Protein AF-A0AAV8WNP0-F1 (afdb_monomer)

Sequence (125 aa):
MLDDSVKQSIRDHINSFETIDSHYCRQKTTRLFLPPTLNISKMYCLYEEYCELNNITRKATESMYRTIFKDEFNMSFFQPKKDLCDVCHKYENCSTEDKLEMEKEYQLHVQNKNLARQLKNADKD

Organism: NCBI:txid1586634

Secondary structure (DSSP, 8-state):
---HHHHHHHHHHHHTSPPBPGGGS-TT---EEE-TT--HHHHHHHHHHHHHHTT-SSPPPHHHHHHHHHHH--EEE----SS--HHHHHHHHS-HHHHHHHHHHHHHHHHHHHHHHHHHHHTT-

Structure (mmCIF, N/CA/C/O backbone):
data_AF-A0AAV8WNP0-F1
#
_entry.id   AF-A0AAV8WNP0-F1
#
loop_
_atom_site.group_PDB
_atom_site.id
_atom_site.type_symbol
_atom_site.label_atom_id
_atom_site.label_alt_id
_atom_site.label_comp_id
_atom_site.label_asym_id
_atom_site.label_entity_id
_atom_site.label_seq_id
_atom_site.pdbx_PDB_ins_code
_atom_site.Cartn_x
_atom_site.Cartn_y
_atom_site.Cartn_z
_atom_site.occupancy
_atom_site.B_iso_or_equiv
_atom_site.auth_seq_id
_atom_site.auth_comp_id
_atom_site.auth_asym_id
_atom_site.auth_atom_id
_atom_site.pdbx_PDB_model_num
ATOM 1 N N . MET A 1 1 ? 5.354 0.999 -29.385 1.00 53.78 1 MET A N 1
ATOM 2 C CA . MET A 1 1 ? 4.512 0.165 -28.505 1.00 53.78 1 MET A CA 1
ATOM 3 C C . MET A 1 1 ? 5.294 -0.126 -27.241 1.00 53.78 1 MET A C 1
ATOM 5 O O . MET A 1 1 ? 6.479 -0.423 -27.337 1.00 53.78 1 MET A O 1
ATOM 9 N N . LEU A 1 2 ? 4.667 0.044 -26.078 1.00 60.59 2 LEU A N 1
ATOM 10 C CA . LEU A 1 2 ? 5.233 -0.412 -24.810 1.00 60.59 2 LEU A CA 1
ATOM 11 C C . LEU A 1 2 ? 5.271 -1.941 -24.832 1.00 60.59 2 LEU A C 1
ATOM 13 O O . LEU A 1 2 ? 4.276 -2.550 -25.213 1.00 60.59 2 LEU A O 1
ATOM 17 N N . ASP A 1 3 ? 6.404 -2.524 -24.462 1.00 81.00 3 ASP A N 1
ATOM 18 C CA . ASP A 1 3 ? 6.597 -3.973 -24.465 1.00 81.00 3 ASP A CA 1
ATOM 19 C C . ASP A 1 3 ? 5.694 -4.606 -23.397 1.00 81.00 3 ASP A C 1
ATOM 21 O O . ASP A 1 3 ? 5.771 -4.234 -22.222 1.00 81.00 3 ASP A O 1
ATOM 25 N N . ASP A 1 4 ? 4.793 -5.507 -23.789 1.00 86.62 4 ASP A N 1
ATOM 26 C CA . ASP A 1 4 ? 3.819 -6.080 -22.853 1.00 86.62 4 ASP A CA 1
ATOM 27 C C . ASP A 1 4 ? 4.496 -6.904 -21.749 1.00 86.62 4 ASP A C 1
ATOM 29 O O . ASP A 1 4 ? 3.988 -6.948 -20.629 1.00 86.62 4 ASP A O 1
ATOM 33 N N . SER A 1 5 ? 5.698 -7.434 -22.008 1.00 88.81 5 SER A N 1
ATOM 34 C CA . SER A 1 5 ? 6.531 -8.076 -20.986 1.00 88.81 5 SER A CA 1
ATOM 35 C C . SER A 1 5 ? 6.939 -7.103 -19.873 1.00 88.81 5 SER A C 1
ATOM 37 O O . SER A 1 5 ? 6.871 -7.444 -18.692 1.00 88.81 5 SER A O 1
ATOM 39 N N . VAL A 1 6 ? 7.281 -5.858 -20.224 1.00 91.38 6 VAL A N 1
ATOM 40 C CA . VAL A 1 6 ? 7.669 -4.833 -19.242 1.00 91.38 6 VAL A CA 1
ATOM 41 C C . VAL A 1 6 ? 6.475 -4.462 -18.370 1.00 91.38 6 VAL A C 1
ATOM 43 O O . VAL A 1 6 ? 6.602 -4.396 -17.149 1.00 91.38 6 VAL A O 1
ATOM 46 N N . LYS A 1 7 ? 5.292 -4.277 -18.969 1.00 92.88 7 LYS A N 1
ATOM 47 C CA . LYS A 1 7 ? 4.070 -4.001 -18.199 1.00 92.88 7 LYS A CA 1
ATOM 48 C C . LYS A 1 7 ? 3.735 -5.143 -17.247 1.00 92.88 7 LYS A C 1
ATOM 50 O O . LYS A 1 7 ? 3.376 -4.883 -16.103 1.00 92.88 7 LYS A O 1
ATOM 55 N N . GLN A 1 8 ? 3.873 -6.387 -17.703 1.00 94.69 8 GLN A N 1
ATOM 56 C CA . GLN A 1 8 ? 3.581 -7.545 -16.869 1.00 94.69 8 GLN A CA 1
ATOM 57 C C . GLN A 1 8 ? 4.522 -7.624 -15.665 1.00 94.69 8 GLN A C 1
ATOM 59 O O . GLN A 1 8 ? 4.040 -7.771 -14.549 1.00 94.69 8 GLN A O 1
ATOM 64 N N . SER A 1 9 ? 5.823 -7.374 -15.855 1.00 95.38 9 SER A N 1
ATOM 65 C CA . SER A 1 9 ? 6.774 -7.337 -14.733 1.00 95.38 9 SER A CA 1
ATOM 66 C C . SER A 1 9 ? 6.407 -6.302 -13.662 1.00 95.38 9 SER A C 1
ATOM 68 O O . SER A 1 9 ? 6.580 -6.555 -12.472 1.00 95.38 9 SER A O 1
ATOM 70 N N . ILE A 1 10 ? 5.860 -5.146 -14.064 1.00 96.31 10 ILE A N 1
ATOM 71 C CA . ILE A 1 10 ? 5.373 -4.133 -13.121 1.00 96.31 10 ILE A CA 1
ATOM 72 C C . ILE A 1 10 ? 4.174 -4.674 -12.341 1.00 96.31 10 ILE A C 1
ATOM 74 O O . ILE A 1 10 ? 4.127 -4.528 -11.122 1.00 96.31 10 ILE A O 1
ATOM 78 N N . ARG A 1 11 ? 3.203 -5.290 -13.027 1.00 96.44 11 ARG A N 1
ATOM 79 C CA . ARG A 1 11 ? 2.005 -5.841 -12.379 1.00 96.44 11 ARG A CA 1
ATOM 80 C C . ARG A 1 11 ? 2.359 -6.924 -11.376 1.00 96.44 11 ARG A C 1
ATOM 82 O O . ARG A 1 11 ? 1.838 -6.908 -10.266 1.00 96.44 11 ARG A O 1
ATOM 89 N N . ASP A 1 12 ? 3.240 -7.837 -11.765 1.00 96.31 12 ASP A N 1
ATOM 90 C CA . ASP A 1 12 ? 3.679 -8.942 -10.918 1.00 96.31 12 ASP A CA 1
ATOM 91 C C . ASP A 1 12 ? 4.383 -8.400 -9.670 1.00 96.31 12 ASP A C 1
ATOM 93 O O . ASP A 1 12 ? 4.074 -8.810 -8.552 1.00 96.31 12 ASP A O 1
ATOM 97 N N . HIS A 1 13 ? 5.242 -7.391 -9.842 1.00 97.44 13 HIS A N 1
ATOM 98 C CA . HIS A 1 13 ? 5.887 -6.719 -8.723 1.00 97.44 13 HIS A CA 1
ATOM 99 C C . HIS A 1 13 ? 4.883 -6.000 -7.804 1.0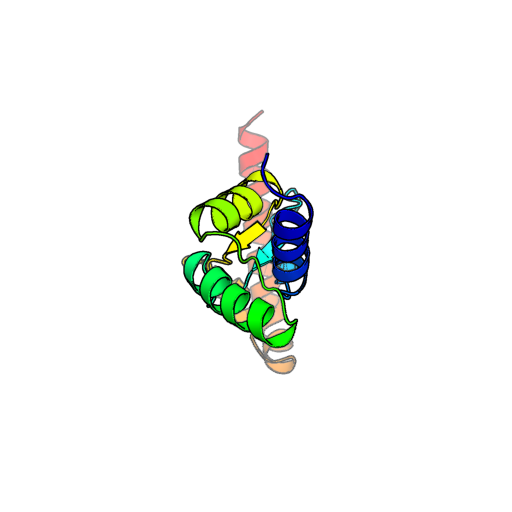0 97.44 13 HIS A C 1
ATOM 101 O O . HIS A 1 13 ? 4.935 -6.181 -6.590 1.00 97.44 13 HIS A O 1
ATOM 107 N N . ILE A 1 14 ? 3.927 -5.230 -8.339 1.00 96.75 14 ILE A N 1
ATOM 108 C CA . ILE A 1 14 ? 2.903 -4.547 -7.523 1.00 96.75 14 ILE A CA 1
ATOM 109 C C . ILE A 1 14 ? 2.036 -5.555 -6.748 1.00 96.75 14 ILE A C 1
ATOM 111 O O . ILE A 1 14 ? 1.733 -5.321 -5.580 1.00 96.75 14 ILE A O 1
ATOM 115 N N . ASN A 1 15 ? 1.671 -6.685 -7.358 1.00 95.38 15 ASN A N 1
ATOM 116 C CA . ASN A 1 15 ? 0.879 -7.730 -6.703 1.00 95.38 15 ASN A CA 1
ATOM 117 C C . ASN A 1 15 ? 1.659 -8.514 -5.637 1.00 95.38 15 ASN A C 1
ATOM 119 O O . ASN A 1 15 ? 1.041 -9.213 -4.839 1.00 95.38 15 ASN A O 1
ATOM 123 N N . SER A 1 16 ? 2.990 -8.408 -5.604 1.00 95.38 16 SER A N 1
ATOM 124 C CA . SER A 1 16 ? 3.807 -9.065 -4.578 1.00 95.38 16 SER A CA 1
ATOM 125 C C . SER A 1 16 ? 3.752 -8.371 -3.211 1.00 95.38 16 SER A C 1
ATOM 127 O O . SER A 1 16 ? 4.136 -8.968 -2.207 1.00 95.38 16 SER A O 1
ATOM 129 N N . PHE A 1 17 ? 3.269 -7.124 -3.148 1.00 94.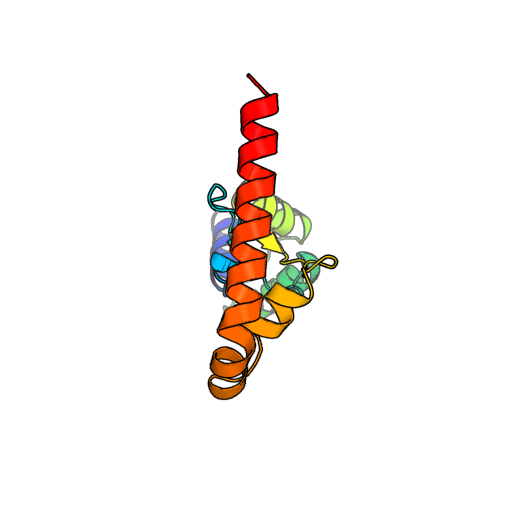19 17 PHE A N 1
ATOM 130 C CA . PHE A 1 17 ? 3.146 -6.393 -1.891 1.00 94.19 17 PHE A CA 1
ATOM 131 C C . PHE A 1 17 ? 1.927 -6.845 -1.087 1.00 94.19 17 PHE A C 1
ATOM 133 O O . PHE A 1 17 ? 0.801 -6.857 -1.585 1.00 94.19 17 PHE A O 1
ATOM 140 N N . GLU A 1 18 ? 2.140 -7.115 0.200 1.00 90.25 18 GLU A N 1
ATOM 141 C CA . GLU A 1 18 ? 1.049 -7.343 1.144 1.00 90.25 18 GLU A CA 1
ATOM 142 C C . GLU A 1 18 ? 0.198 -6.078 1.317 1.00 90.25 18 GLU A C 1
ATOM 144 O O . GLU A 1 18 ? 0.703 -4.959 1.476 1.00 90.25 18 GLU A O 1
ATOM 149 N N . THR A 1 19 ? -1.121 -6.262 1.311 1.00 88.62 19 THR A N 1
ATOM 150 C CA . THR A 1 19 ? -2.085 -5.193 1.571 1.00 88.62 19 THR A CA 1
ATOM 151 C C . THR A 1 19 ? -2.578 -5.256 3.007 1.00 88.62 19 THR A C 1
ATOM 153 O O . THR A 1 19 ? -2.829 -6.331 3.540 1.00 88.62 19 THR A O 1
ATOM 156 N N . ILE A 1 20 ? -2.786 -4.093 3.613 1.00 81.62 20 ILE A N 1
ATOM 157 C CA . ILE A 1 20 ? -3.431 -3.954 4.913 1.00 81.62 20 ILE A CA 1
ATOM 158 C C . ILE A 1 20 ? -4.910 -4.335 4.787 1.00 81.62 20 ILE A C 1
ATOM 160 O O . ILE A 1 20 ? -5.594 -3.907 3.851 1.00 81.62 20 ILE A O 1
ATOM 164 N N . ASP A 1 21 ? -5.389 -5.101 5.768 1.00 63.75 21 ASP A N 1
ATOM 165 C CA . ASP A 1 21 ? -6.762 -5.590 5.851 1.00 63.75 21 ASP A CA 1
ATOM 166 C C . ASP A 1 21 ? -7.817 -4.497 5.659 1.00 63.75 21 ASP A C 1
ATOM 168 O O . ASP A 1 21 ? -7.731 -3.373 6.174 1.00 63.75 21 ASP A O 1
ATOM 172 N N . SER A 1 22 ? -8.906 -4.885 4.993 1.00 59.25 22 SER A N 1
ATOM 173 C CA . SER A 1 22 ? -10.048 -4.018 4.710 1.00 59.25 22 SER A CA 1
ATOM 174 C C . SER A 1 22 ? -10.793 -3.535 5.956 1.00 59.25 22 SER A C 1
ATOM 176 O O . SER A 1 22 ? -11.715 -2.735 5.827 1.00 59.25 22 SER A O 1
ATOM 178 N N . HIS A 1 23 ? -10.431 -3.989 7.160 1.00 59.34 23 HIS A N 1
ATOM 179 C CA . HIS A 1 23 ? -11.025 -3.522 8.415 1.00 59.34 23 HIS A CA 1
ATOM 180 C C . HIS A 1 23 ? -10.927 -1.993 8.569 1.00 59.34 23 HIS A C 1
ATOM 182 O O . HIS A 1 23 ? -11.835 -1.348 9.095 1.00 59.34 23 HIS A O 1
ATOM 188 N N . TYR A 1 24 ? -9.863 -1.381 8.039 1.00 56.38 24 TYR A N 1
ATOM 189 C CA . TYR A 1 24 ? -9.726 0.076 8.027 1.00 56.38 24 TYR A CA 1
ATOM 190 C C . TYR A 1 24 ? -10.486 0.763 6.882 1.00 56.38 24 TYR A C 1
ATOM 192 O O . TYR A 1 24 ? -10.679 1.988 6.911 1.00 56.38 24 TYR A O 1
ATOM 200 N N . CYS A 1 25 ? -10.929 -0.003 5.885 1.00 55.59 25 CYS A N 1
ATOM 201 C CA . CYS A 1 25 ? -11.718 0.489 4.769 1.00 55.59 25 CYS A CA 1
ATOM 202 C C . CYS A 1 25 ? -13.145 0.786 5.227 1.00 55.59 25 CYS A C 1
ATOM 204 O O . CYS A 1 25 ? -13.756 0.074 6.022 1.00 55.59 25 CYS A O 1
ATOM 206 N N . ARG A 1 26 ? -13.732 1.858 4.693 1.00 61.03 26 ARG A N 1
ATOM 207 C CA . ARG A 1 26 ? -15.171 2.086 4.867 1.00 61.03 26 ARG A CA 1
ATOM 208 C C . ARG A 1 26 ? -15.914 0.939 4.173 1.00 61.03 26 ARG A C 1
ATOM 210 O O . ARG A 1 26 ? -15.538 0.580 3.064 1.00 61.03 26 ARG A O 1
ATOM 217 N N . GLN A 1 27 ? -17.018 0.464 4.759 1.00 60.50 27 GLN A N 1
ATOM 218 C CA . GLN A 1 27 ? -17.852 -0.656 4.266 1.00 60.50 27 GLN A CA 1
ATOM 219 C C . GLN A 1 27 ? -18.231 -0.627 2.768 1.00 60.50 27 GLN A C 1
ATOM 221 O O . GLN A 1 27 ? -18.701 -1.627 2.246 1.00 60.50 27 GLN A O 1
ATOM 226 N N . LYS A 1 28 ? -18.072 0.505 2.070 1.00 65.81 28 LYS A N 1
ATOM 227 C CA . LYS A 1 28 ? -18.445 0.679 0.659 1.00 65.81 28 LYS A CA 1
ATOM 228 C C . LYS A 1 28 ? -17.266 0.740 -0.319 1.00 65.81 28 LYS A C 1
ATOM 230 O O . LYS A 1 28 ? -17.502 0.966 -1.499 1.00 65.81 28 LYS A O 1
ATOM 235 N N . THR A 1 29 ? -16.014 0.609 0.125 1.00 73.56 29 THR A N 1
ATOM 236 C CA . THR A 1 29 ? -14.856 0.737 -0.779 1.00 73.56 29 THR A CA 1
ATOM 237 C C . THR A 1 29 ? -14.194 -0.609 -1.034 1.00 73.56 29 THR A C 1
ATOM 239 O O . THR A 1 29 ? -13.761 -1.256 -0.089 1.00 73.56 29 THR A O 1
ATOM 242 N N . THR A 1 30 ? -14.002 -0.964 -2.303 1.00 80.94 30 THR A N 1
ATOM 243 C CA . THR A 1 30 ? -13.170 -2.102 -2.747 1.00 80.94 30 THR A CA 1
ATOM 244 C C . THR A 1 30 ? -11.678 -1.757 -2.823 1.00 80.94 30 THR A C 1
ATOM 246 O O . THR A 1 30 ? -10.885 -2.522 -3.362 1.00 80.94 30 THR A O 1
ATOM 249 N N . ARG A 1 31 ? -11.293 -0.569 -2.340 1.00 85.44 31 ARG A N 1
ATOM 250 C CA . ARG A 1 31 ? -9.914 -0.081 -2.381 1.00 85.44 31 ARG A CA 1
ATOM 251 C C . ARG A 1 31 ? -9.045 -0.870 -1.405 1.00 85.44 31 ARG A C 1
ATOM 253 O O . ARG A 1 31 ? -9.408 -0.997 -0.236 1.00 85.44 31 ARG A O 1
ATOM 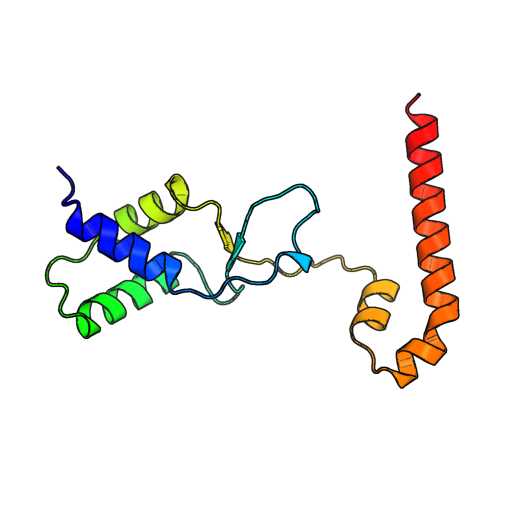260 N N . LEU A 1 32 ? -7.892 -1.319 -1.891 1.00 88.00 32 LEU A N 1
ATOM 261 C CA . LEU A 1 32 ? -6.855 -1.968 -1.093 1.00 88.00 32 LEU A CA 1
ATOM 262 C C . LEU A 1 32 ? -5.844 -0.930 -0.597 1.00 88.00 32 LEU A C 1
ATOM 264 O O . LEU A 1 32 ? -5.620 0.094 -1.253 1.00 88.00 32 LEU A O 1
ATOM 268 N N . PHE A 1 33 ? -5.235 -1.185 0.560 1.00 90.19 33 PHE A N 1
ATOM 269 C CA . PHE A 1 33 ? -4.274 -0.263 1.155 1.00 90.19 33 PHE A CA 1
ATOM 270 C C . PHE A 1 33 ? -2.897 -0.896 1.318 1.00 90.19 33 PHE A C 1
ATOM 272 O O . PHE A 1 33 ? -2.776 -1.990 1.846 1.00 90.19 33 PHE A O 1
ATOM 279 N N . LEU A 1 34 ? -1.856 -0.1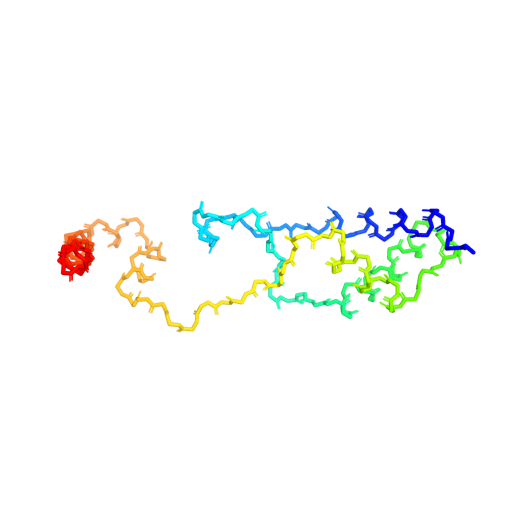87 0.891 1.00 93.19 34 LEU A N 1
ATOM 280 C CA . LEU A 1 34 ? -0.460 -0.561 1.109 1.00 93.19 34 LEU A CA 1
ATOM 281 C C . LEU A 1 34 ? 0.064 0.041 2.422 1.00 93.19 34 LEU A C 1
ATOM 283 O O . LEU A 1 34 ? -0.438 1.088 2.840 1.00 93.19 34 LEU A O 1
ATOM 287 N N . PRO A 1 35 ? 1.088 -0.552 3.057 1.00 90.94 35 PRO A N 1
ATOM 288 C CA . PRO A 1 35 ? 1.722 -0.002 4.251 1.00 90.94 35 PRO A CA 1
ATOM 289 C C . PRO A 1 35 ? 2.098 1.487 4.147 1.00 90.94 35 PRO A C 1
ATOM 291 O O . PRO A 1 35 ? 2.557 1.934 3.092 1.00 90.94 35 PRO A O 1
ATOM 294 N N . PRO A 1 36 ? 1.993 2.262 5.248 1.00 89.75 36 PRO A N 1
ATOM 295 C CA . PRO A 1 36 ? 2.348 3.689 5.267 1.00 89.75 36 PRO A CA 1
ATOM 296 C C . PRO A 1 36 ? 3.845 3.940 5.023 1.00 89.75 36 PRO A C 1
ATOM 298 O O . PRO A 1 36 ? 4.258 5.061 4.739 1.00 89.75 36 PRO A O 1
ATOM 301 N N . THR A 1 37 ? 4.672 2.902 5.159 1.00 90.50 37 THR A N 1
ATOM 302 C CA . THR A 1 37 ? 6.120 2.934 4.923 1.00 90.50 37 THR A CA 1
ATOM 303 C C . THR A 1 37 ? 6.490 2.815 3.443 1.00 90.50 37 THR A C 1
ATOM 305 O O . THR A 1 37 ? 7.677 2.932 3.107 1.00 90.50 37 THR A O 1
ATOM 308 N N . LEU A 1 38 ? 5.508 2.560 2.571 1.00 94.69 38 LEU A N 1
ATOM 309 C CA . LEU A 1 38 ? 5.656 2.509 1.123 1.00 94.69 38 LEU A CA 1
ATOM 310 C C . LEU A 1 38 ? 5.155 3.801 0.476 1.00 94.69 38 LEU A C 1
ATOM 312 O O . LEU A 1 38 ? 4.285 4.505 0.981 1.00 94.69 38 LEU A O 1
ATOM 316 N N . ASN A 1 39 ? 5.726 4.096 -0.683 1.00 95.38 39 ASN A N 1
ATOM 317 C CA . ASN A 1 39 ? 5.246 5.088 -1.634 1.00 95.38 39 ASN A CA 1
ATOM 318 C C . ASN A 1 39 ? 5.680 4.641 -3.040 1.00 95.38 39 ASN A C 1
ATOM 320 O O . ASN A 1 39 ? 6.498 3.730 -3.164 1.00 95.38 39 ASN A O 1
ATOM 324 N N . ILE A 1 40 ? 5.158 5.277 -4.093 1.00 96.12 40 ILE A N 1
ATOM 325 C CA . ILE A 1 40 ? 5.432 4.863 -5.482 1.00 96.12 40 ILE A CA 1
ATOM 326 C C . ILE A 1 40 ? 6.933 4.861 -5.792 1.00 96.12 40 ILE A C 1
ATOM 328 O O . ILE A 1 40 ? 7.415 3.911 -6.394 1.00 96.12 40 ILE A O 1
ATOM 332 N N . SER A 1 41 ? 7.677 5.878 -5.354 1.00 96.62 41 SER A N 1
ATOM 333 C CA . SER A 1 41 ? 9.114 5.972 -5.637 1.00 96.62 41 SER A CA 1
ATOM 334 C C . SER A 1 41 ? 9.903 4.874 -4.920 1.00 96.62 41 SER A C 1
ATOM 336 O O . SER A 1 41 ? 10.749 4.232 -5.526 1.00 96.62 41 SER A O 1
ATOM 338 N N . LYS A 1 42 ? 9.560 4.561 -3.665 1.00 97.19 42 LYS A N 1
ATOM 339 C CA . LYS A 1 42 ? 10.156 3.438 -2.928 1.00 97.19 42 LYS A CA 1
ATOM 340 C C . LYS A 1 42 ? 9.796 2.089 -3.547 1.00 97.19 42 LYS A C 1
ATOM 342 O O . LYS A 1 42 ? 10.656 1.226 -3.656 1.00 97.19 42 LYS A O 1
ATOM 347 N N . MET A 1 43 ? 8.545 1.909 -3.970 1.00 97.81 43 MET A N 1
ATOM 348 C CA . MET A 1 43 ? 8.136 0.712 -4.708 1.00 97.81 43 MET A CA 1
ATOM 349 C C . MET A 1 43 ? 8.896 0.591 -6.031 1.00 97.81 43 MET A C 1
ATOM 351 O O . MET A 1 43 ? 9.247 -0.513 -6.413 1.00 97.81 43 MET A O 1
ATOM 355 N N . TYR A 1 44 ? 9.186 1.697 -6.714 1.00 98.06 44 TYR A N 1
ATOM 356 C CA . TYR A 1 44 ? 9.999 1.665 -7.924 1.00 98.06 44 TYR A CA 1
ATOM 357 C C . TYR A 1 44 ? 11.460 1.276 -7.637 1.00 98.06 44 TYR A C 1
ATOM 359 O O . TYR A 1 44 ? 11.998 0.437 -8.348 1.00 98.06 44 TYR A O 1
ATOM 367 N N . CYS A 1 45 ? 12.082 1.780 -6.565 1.00 97.56 45 CYS A N 1
ATOM 368 C CA . CYS A 1 45 ? 13.415 1.305 -6.162 1.00 97.56 45 CYS A CA 1
ATOM 369 C C . CYS A 1 45 ? 13.418 -0.212 -5.897 1.00 97.56 45 CYS A C 1
ATOM 371 O O . CYS A 1 45 ? 14.271 -0.931 -6.406 1.00 97.56 45 CYS A O 1
ATOM 373 N N . LEU A 1 46 ? 12.402 -0.716 -5.185 1.00 97.62 46 LEU A N 1
ATOM 374 C CA . LEU A 1 46 ? 12.228 -2.157 -4.959 1.00 97.62 46 LEU A CA 1
ATOM 375 C C . LEU A 1 46 ? 11.977 -2.929 -6.264 1.00 97.62 46 LEU A C 1
ATOM 377 O O . LEU A 1 46 ? 12.428 -4.060 -6.406 1.00 97.62 46 LEU A O 1
ATOM 381 N N . TYR A 1 47 ? 11.310 -2.314 -7.243 1.00 97.81 47 TYR A N 1
ATOM 382 C CA . TYR A 1 47 ? 11.122 -2.900 -8.569 1.00 97.81 47 TYR A CA 1
ATOM 383 C C . TYR A 1 47 ? 12.450 -3.047 -9.318 1.00 97.81 47 TYR A C 1
ATOM 385 O O . TYR A 1 47 ? 12.648 -4.037 -10.022 1.00 97.81 47 TYR A O 1
ATOM 393 N N . GLU A 1 48 ? 13.374 -2.095 -9.177 1.00 96.56 48 GLU A N 1
ATOM 394 C CA . GLU A 1 48 ? 14.696 -2.187 -9.800 1.00 96.56 48 GLU A CA 1
ATOM 395 C C . GLU A 1 48 ? 15.513 -3.350 -9.232 1.00 96.56 48 GLU A C 1
ATOM 397 O O . GLU A 1 48 ? 16.132 -4.074 -10.020 1.00 96.56 48 GLU A O 1
ATOM 402 N N . GLU A 1 49 ? 15.442 -3.561 -7.913 1.00 96.81 49 GLU A N 1
ATOM 403 C CA . GLU A 1 49 ? 16.020 -4.716 -7.209 1.00 96.81 49 GLU A CA 1
ATOM 404 C C . GLU A 1 49 ? 15.336 -6.025 -7.635 1.00 96.81 49 GLU A C 1
ATOM 406 O O . GLU A 1 49 ? 15.996 -7.002 -7.987 1.00 96.81 49 GLU A O 1
ATOM 411 N N . TYR A 1 50 ? 14.001 -6.040 -7.693 1.00 96.56 50 TYR A N 1
ATOM 412 C CA . TYR A 1 50 ? 13.221 -7.175 -8.188 1.00 96.56 50 TYR A CA 1
ATOM 413 C C . TYR A 1 50 ? 13.619 -7.555 -9.621 1.00 96.56 50 TYR A C 1
ATOM 415 O O . TYR A 1 50 ? 13.769 -8.738 -9.929 1.00 96.56 50 TYR A O 1
ATOM 423 N N . CYS A 1 51 ? 13.837 -6.571 -10.497 1.00 95.44 51 CYS A N 1
ATOM 424 C CA . CYS A 1 51 ? 14.290 -6.818 -11.863 1.00 95.44 51 CYS A CA 1
ATOM 425 C C . CYS A 1 51 ? 15.678 -7.462 -11.903 1.00 95.44 51 CYS A C 1
ATOM 427 O O . CYS A 1 51 ? 15.905 -8.350 -12.720 1.00 95.44 51 CYS A O 1
ATOM 429 N N . GLU A 1 52 ? 16.596 -7.043 -11.031 1.00 95.06 52 GLU A N 1
ATOM 430 C CA . GLU A 1 52 ? 17.936 -7.635 -10.934 1.00 95.06 52 GLU A CA 1
ATOM 431 C C . GLU A 1 52 ? 17.876 -9.085 -10.466 1.00 95.06 52 GLU A C 1
ATOM 433 O O . GLU A 1 52 ? 18.449 -9.963 -11.110 1.00 95.06 52 GLU A O 1
ATOM 438 N N . LEU A 1 53 ? 17.104 -9.354 -9.412 1.00 94.81 53 LEU A N 1
ATOM 439 C CA . LEU A 1 53 ? 16.924 -10.700 -8.867 1.00 94.81 53 LEU A CA 1
ATOM 440 C C . LEU A 1 53 ? 16.279 -11.666 -9.873 1.00 94.81 53 LEU A C 1
ATOM 442 O O . LEU A 1 53 ? 16.603 -12.852 -9.887 1.00 94.81 53 LEU A O 1
ATOM 446 N N . ASN A 1 54 ? 15.397 -11.163 -10.740 1.00 93.06 54 ASN A N 1
ATOM 447 C CA . ASN A 1 54 ? 14.684 -11.961 -11.740 1.00 93.06 54 ASN A CA 1
ATOM 448 C C . ASN A 1 54 ? 15.323 -11.914 -13.141 1.00 93.06 54 ASN A C 1
ATOM 450 O O . ASN A 1 54 ? 14.726 -12.404 -14.097 1.00 93.06 54 ASN A O 1
ATOM 454 N N . ASN A 1 55 ? 16.532 -11.353 -13.287 1.00 92.38 55 ASN A N 1
ATOM 455 C CA . ASN A 1 55 ? 17.240 -11.213 -14.570 1.00 92.38 55 ASN A CA 1
ATOM 456 C C . ASN A 1 55 ? 16.418 -10.497 -15.667 1.00 92.38 55 ASN A C 1
ATOM 458 O O . ASN A 1 55 ? 16.524 -10.803 -16.858 1.00 92.38 55 ASN A O 1
ATOM 462 N N . ILE A 1 56 ? 15.595 -9.522 -15.276 1.00 91.00 56 ILE A N 1
ATOM 463 C CA . ILE A 1 56 ? 14.792 -8.706 -16.189 1.00 91.00 56 ILE A CA 1
ATOM 464 C C . ILE A 1 56 ? 15.693 -7.624 -16.790 1.00 91.00 56 ILE A C 1
ATOM 466 O O . ILE A 1 56 ? 16.027 -6.626 -16.153 1.00 91.00 56 ILE A O 1
ATOM 470 N N . THR A 1 57 ? 16.086 -7.822 -18.046 1.00 86.06 57 THR A N 1
ATOM 471 C CA . THR A 1 57 ? 17.037 -6.947 -18.753 1.00 86.06 57 THR A CA 1
ATOM 472 C C . THR A 1 57 ? 16.432 -5.610 -19.173 1.00 86.06 57 THR A C 1
ATOM 474 O O . THR A 1 57 ? 17.130 -4.598 -19.222 1.00 86.06 57 THR A O 1
ATOM 477 N N . ARG A 1 58 ? 15.128 -5.580 -19.465 1.00 89.00 58 ARG A N 1
ATOM 478 C CA . ARG A 1 58 ? 14.411 -4.370 -19.875 1.00 89.00 58 ARG A CA 1
ATOM 479 C C . ARG A 1 58 ? 13.517 -3.880 -18.743 1.00 89.00 58 ARG A C 1
ATOM 481 O O . ARG A 1 58 ? 12.385 -4.329 -18.604 1.00 89.00 58 ARG A O 1
ATOM 488 N N . LYS A 1 59 ? 14.028 -2.937 -17.955 1.00 89.00 59 LYS A N 1
ATOM 489 C CA . LYS A 1 59 ? 13.278 -2.312 -16.859 1.00 89.00 59 LYS A CA 1
ATOM 490 C C . LYS A 1 59 ? 12.341 -1.220 -17.385 1.00 89.00 59 LYS A C 1
ATOM 492 O O . LYS A 1 59 ? 12.618 -0.567 -18.396 1.00 89.00 59 LYS A O 1
ATOM 497 N N . ALA A 1 60 ? 11.223 -1.018 -16.699 1.00 93.12 60 ALA A N 1
ATOM 498 C CA . ALA A 1 60 ? 10.379 0.150 -16.915 1.00 93.12 60 ALA A CA 1
ATOM 499 C C . ALA A 1 60 ? 11.003 1.426 -16.336 1.00 93.12 60 ALA A C 1
ATOM 501 O O . ALA A 1 60 ? 11.828 1.360 -15.433 1.00 93.12 60 ALA A O 1
ATOM 502 N N . THR A 1 61 ? 10.556 2.592 -16.804 1.00 94.69 61 THR A N 1
ATOM 503 C CA . THR A 1 61 ? 10.853 3.867 -16.131 1.00 94.69 61 THR A CA 1
ATOM 504 C C . THR A 1 61 ? 9.917 4.082 -14.939 1.00 94.69 61 THR A C 1
ATOM 506 O O . THR A 1 61 ? 8.793 3.572 -14.935 1.00 94.69 61 THR A O 1
ATOM 509 N N . GLU A 1 62 ? 10.314 4.911 -13.966 1.00 96.12 62 GLU A N 1
ATOM 510 C CA . GLU A 1 62 ? 9.443 5.264 -12.828 1.00 96.12 62 GLU A CA 1
ATOM 511 C C . GLU A 1 62 ? 8.104 5.862 -13.293 1.00 96.12 62 GLU A C 1
ATOM 513 O O . GLU A 1 62 ? 7.050 5.581 -12.723 1.00 96.12 62 GLU A O 1
ATOM 518 N N . SER A 1 63 ? 8.122 6.653 -14.372 1.00 95.88 63 SER A N 1
ATOM 519 C CA . SER A 1 63 ? 6.907 7.231 -14.957 1.00 95.88 63 SER A CA 1
ATOM 520 C C . SER A 1 63 ? 5.933 6.143 -15.421 1.00 95.88 63 SER A C 1
ATOM 522 O O . SER A 1 63 ? 4.758 6.170 -15.062 1.00 95.88 63 SER A O 1
ATOM 524 N N . MET A 1 64 ? 6.430 5.128 -16.136 1.00 94.06 64 MET A N 1
ATOM 525 C CA . MET A 1 64 ? 5.612 3.987 -16.558 1.00 94.06 64 MET A CA 1
ATOM 526 C C . MET A 1 64 ? 5.080 3.193 -15.366 1.00 94.06 64 MET A C 1
ATOM 528 O O . MET A 1 64 ? 3.900 2.850 -15.341 1.00 94.06 64 MET A O 1
ATOM 532 N N . TYR A 1 65 ? 5.934 2.934 -14.373 1.00 96.88 65 TYR A N 1
ATOM 533 C CA . TYR A 1 65 ? 5.547 2.243 -13.145 1.00 96.88 65 TYR A CA 1
ATOM 534 C C . TYR A 1 65 ? 4.394 2.971 -12.440 1.00 96.88 65 TYR A C 1
ATOM 536 O O . TYR A 1 65 ? 3.383 2.368 -12.084 1.00 96.88 65 TYR A O 1
ATOM 544 N N . ARG A 1 66 ? 4.509 4.298 -12.309 1.00 96.69 66 ARG A N 1
ATOM 545 C CA . ARG A 1 66 ? 3.485 5.169 -11.721 1.00 96.69 66 ARG A CA 1
ATOM 546 C C . ARG A 1 66 ? 2.176 5.146 -12.503 1.00 96.69 66 ARG A C 1
ATOM 548 O O . ARG A 1 66 ? 1.119 5.105 -11.877 1.00 96.69 66 ARG A O 1
ATOM 555 N N . THR A 1 67 ? 2.235 5.195 -13.833 1.00 95.88 67 THR A N 1
ATOM 556 C CA . THR A 1 67 ? 1.045 5.116 -14.691 1.00 95.88 67 THR A CA 1
ATOM 557 C C . THR A 1 67 ? 0.324 3.790 -14.493 1.00 95.88 67 THR A C 1
ATOM 559 O O . THR A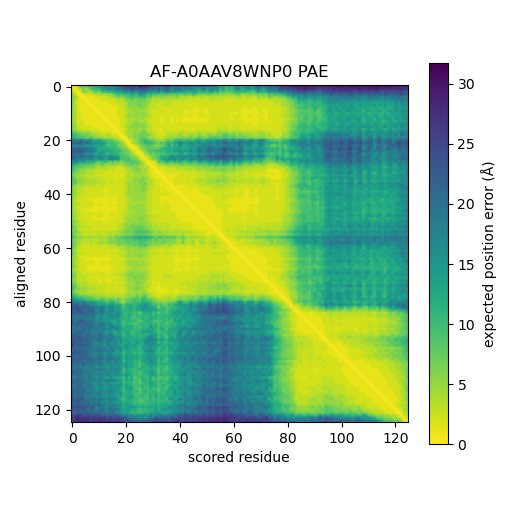 1 67 ? -0.864 3.800 -14.194 1.00 95.88 67 THR A O 1
ATOM 562 N N . ILE A 1 68 ? 1.039 2.661 -14.552 1.00 96.06 68 ILE A N 1
ATOM 563 C CA . ILE A 1 68 ? 0.435 1.337 -14.342 1.00 96.06 68 ILE A CA 1
ATOM 564 C C . ILE A 1 68 ? -0.170 1.227 -12.942 1.00 96.06 68 ILE A C 1
ATOM 566 O O . ILE A 1 68 ? -1.325 0.835 -12.810 1.00 96.06 68 ILE A O 1
ATOM 570 N N . PHE A 1 69 ? 0.558 1.646 -11.903 1.00 96.31 69 PHE A N 1
ATOM 571 C CA . PHE A 1 69 ? 0.034 1.653 -10.537 1.00 96.31 69 PHE A CA 1
ATOM 572 C C . PHE A 1 69 ? -1.269 2.456 -10.423 1.00 96.31 69 PHE A C 1
ATOM 574 O O . PHE A 1 69 ? -2.226 2.001 -9.809 1.00 96.31 69 PHE A O 1
ATOM 581 N N . LYS A 1 70 ? -1.326 3.655 -11.009 1.00 94.62 70 LYS A N 1
ATOM 582 C CA . LYS A 1 70 ? -2.490 4.540 -10.892 1.00 94.62 70 LYS A CA 1
ATOM 583 C C . LYS A 1 70 ? -3.691 4.057 -11.708 1.00 94.62 70 LYS A C 1
ATOM 585 O O . LYS A 1 70 ? -4.821 4.186 -11.242 1.00 94.62 70 LYS A O 1
ATOM 590 N N . ASP A 1 71 ? -3.446 3.575 -12.921 1.00 94.88 71 ASP A N 1
ATOM 591 C CA . ASP A 1 71 ? -4.502 3.314 -13.898 1.00 94.88 71 ASP A CA 1
ATOM 592 C C . ASP A 1 71 ? -5.049 1.885 -13.789 1.00 94.88 71 ASP A C 1
ATOM 594 O O . ASP A 1 71 ? -6.223 1.659 -14.075 1.00 94.88 71 ASP A O 1
ATOM 598 N N . GLU A 1 72 ? -4.229 0.925 -13.346 1.00 95.00 72 GLU A N 1
ATOM 599 C CA . GLU A 1 72 ? -4.619 -0.488 -13.267 1.00 95.00 72 GLU A CA 1
ATOM 600 C C . GLU A 1 72 ? -4.931 -0.962 -11.838 1.00 95.00 72 GLU A C 1
ATOM 602 O O . GLU A 1 72 ? -5.674 -1.929 -11.668 1.00 95.00 72 GLU A O 1
ATOM 607 N N . PHE A 1 73 ? -4.423 -0.285 -10.798 1.00 93.44 73 PHE A N 1
ATOM 608 C CA . PHE A 1 73 ? -4.606 -0.711 -9.408 1.00 93.44 73 PHE A CA 1
ATOM 609 C C . PHE A 1 73 ? -5.465 0.275 -8.612 1.00 93.44 73 PHE A C 1
ATOM 611 O O . PHE A 1 73 ? -5.110 1.432 -8.398 1.00 93.44 73 PHE A O 1
ATOM 618 N N . ASN A 1 74 ? -6.575 -0.213 -8.049 1.00 91.56 74 ASN A N 1
ATOM 619 C CA . ASN A 1 74 ? -7.352 0.525 -7.046 1.00 91.56 74 ASN A CA 1
ATOM 620 C C . ASN A 1 74 ? -6.704 0.400 -5.653 1.00 91.56 74 ASN A C 1
ATOM 622 O O . ASN A 1 74 ? -7.322 -0.077 -4.697 1.00 91.56 74 ASN A O 1
ATOM 626 N N . MET A 1 75 ? -5.435 0.800 -5.562 1.00 91.06 75 MET A N 1
ATOM 627 C CA . MET A 1 75 ? -4.624 0.771 -4.348 1.00 91.06 75 MET A CA 1
ATOM 628 C C . MET A 1 75 ? -4.314 2.189 -3.864 1.00 91.06 75 MET A C 1
ATOM 630 O O . MET A 1 75 ? -4.281 3.159 -4.623 1.00 91.06 75 MET A O 1
ATOM 634 N N . SER A 1 76 ? -4.100 2.351 -2.565 1.00 90.06 76 SER A N 1
ATOM 635 C CA . SER A 1 76 ? -3.597 3.601 -1.986 1.00 90.06 76 SER A CA 1
ATOM 636 C C . SER A 1 76 ? -2.706 3.311 -0.791 1.00 90.06 76 SER A C 1
ATOM 638 O O . SER A 1 76 ? -2.810 2.260 -0.175 1.00 90.06 76 SER A O 1
ATOM 640 N N . PHE A 1 77 ? -1.837 4.245 -0.430 1.00 91.25 77 PHE A N 1
ATOM 641 C CA . PHE A 1 77 ? -1.028 4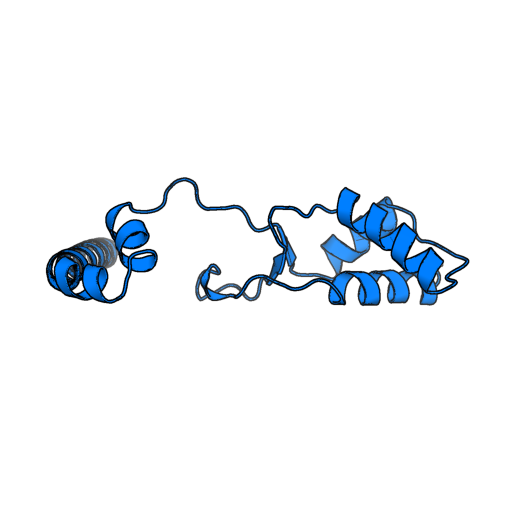.100 0.777 1.00 91.25 77 PHE A CA 1
ATOM 642 C C . PHE A 1 77 ? -1.898 4.370 2.000 1.00 91.25 77 PHE A C 1
ATOM 644 O O . PHE A 1 77 ? -2.643 5.354 2.041 1.00 91.25 77 PHE A O 1
ATOM 651 N N . PHE A 1 78 ? -1.837 3.473 2.977 1.00 87.56 78 PHE A N 1
ATOM 652 C CA . PHE A 1 78 ? -2.536 3.626 4.237 1.00 87.56 78 PHE A CA 1
ATOM 653 C C . PHE A 1 78 ? -2.043 4.886 4.934 1.00 87.56 78 PHE A C 1
ATOM 655 O O . PHE A 1 78 ? -0.845 5.112 5.081 1.00 87.56 78 PHE A O 1
ATOM 662 N N . GLN A 1 79 ? -2.986 5.709 5.371 1.00 81.56 79 GLN A N 1
ATOM 663 C CA . GLN A 1 79 ? -2.706 6.878 6.184 1.00 81.56 79 GLN A CA 1
ATOM 664 C C . GLN A 1 79 ? -3.369 6.650 7.539 1.00 81.56 79 GLN A C 1
ATOM 666 O O . GLN A 1 79 ? -4.602 6.569 7.590 1.00 81.56 79 GLN A O 1
ATOM 671 N N . PRO A 1 80 ? -2.587 6.530 8.628 1.00 74.50 80 PRO A N 1
ATOM 672 C CA . PRO A 1 80 ? -3.146 6.447 9.966 1.00 74.50 80 PRO A CA 1
ATOM 673 C C . PRO A 1 80 ? -4.100 7.617 10.206 1.00 74.50 80 PRO A C 1
ATOM 675 O O . PRO A 1 80 ? -3.783 8.772 9.903 1.00 74.50 80 PRO A O 1
ATOM 678 N N . LYS A 1 81 ? -5.294 7.317 10.721 1.00 72.12 81 LYS A N 1
ATOM 679 C CA . LYS A 1 81 ? -6.262 8.356 11.075 1.00 72.12 81 LYS A CA 1
ATOM 680 C C . LYS A 1 81 ? -5.682 9.170 12.230 1.00 72.12 81 LYS A C 1
ATOM 682 O O . LYS A 1 81 ? -5.323 8.598 13.252 1.00 72.12 81 LYS A O 1
ATOM 687 N N . LYS A 1 82 ? -5.597 10.490 12.050 1.00 65.12 82 LYS A N 1
ATOM 688 C CA . LYS A 1 82 ? -5.155 11.420 13.100 1.00 65.12 82 LYS A CA 1
ATOM 689 C C . LYS A 1 82 ? -6.237 11.638 14.161 1.00 65.12 82 LYS A C 1
ATOM 691 O O . LYS A 1 82 ? -5.913 11.745 15.333 1.00 65.12 82 LYS A O 1
ATOM 696 N N . ASP A 1 83 ? -7.504 11.612 13.748 1.00 71.50 83 ASP A N 1
ATOM 697 C CA . ASP A 1 83 ? -8.664 11.830 14.618 1.00 71.50 83 ASP A CA 1
ATOM 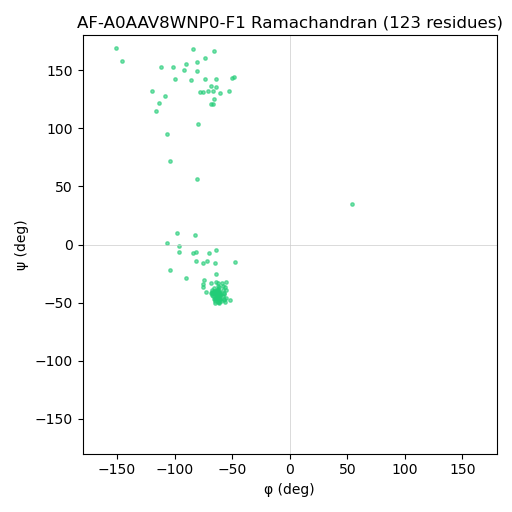698 C C . ASP A 1 83 ? -9.351 10.494 14.930 1.00 71.50 83 ASP A C 1
ATOM 700 O O . ASP A 1 83 ? -10.407 10.151 14.385 1.00 71.50 83 ASP A O 1
ATOM 704 N N . LEU A 1 84 ? -8.699 9.675 15.752 1.00 75.38 84 LEU A N 1
ATOM 705 C CA . LEU A 1 84 ? -9.322 8.481 16.315 1.00 75.38 84 LEU A CA 1
ATOM 706 C C . LEU A 1 84 ? -10.076 8.880 17.583 1.00 75.38 84 LEU A C 1
ATOM 708 O O . LEU A 1 84 ? -9.629 9.728 18.344 1.00 75.38 84 LEU A O 1
ATOM 712 N N . CYS A 1 85 ? -11.250 8.289 17.806 1.00 86.94 85 CYS A N 1
ATOM 713 C CA . CYS A 1 85 ? -11.941 8.480 19.074 1.00 86.94 85 CYS A CA 1
ATOM 714 C C . CYS A 1 85 ? -11.139 7.779 20.170 1.00 86.94 85 CYS A C 1
ATOM 716 O O . CYS A 1 85 ? -10.976 6.561 20.100 1.00 86.94 85 CYS A O 1
ATOM 718 N N . ASP A 1 86 ? -10.696 8.528 21.177 1.00 86.12 86 ASP A N 1
ATOM 719 C CA . ASP A 1 86 ? -9.858 8.006 22.260 1.00 86.12 86 ASP A CA 1
ATOM 720 C C . ASP A 1 86 ? -10.491 6.804 22.968 1.00 86.12 86 ASP A C 1
ATOM 722 O O . ASP A 1 86 ? -9.805 5.826 23.251 1.00 86.12 86 ASP A O 1
ATOM 726 N N . VAL A 1 87 ? -11.812 6.833 23.188 1.00 87.31 87 VAL A N 1
ATOM 727 C CA . VAL A 1 87 ? -12.552 5.742 23.845 1.00 87.31 87 VAL A CA 1
ATOM 728 C C . VAL A 1 87 ? -12.520 4.468 22.998 1.00 87.31 87 VAL A C 1
ATOM 730 O O . VAL A 1 87 ? -12.142 3.412 23.499 1.00 87.31 87 VAL A O 1
ATOM 733 N N . CYS A 1 88 ? -12.859 4.563 21.706 1.00 87.38 88 CYS A N 1
ATOM 734 C CA . CYS A 1 88 ? -12.791 3.423 20.786 1.00 87.38 88 CYS A CA 1
ATOM 735 C C . CYS A 1 88 ? -11.363 2.892 20.649 1.00 87.38 88 CYS A C 1
ATOM 737 O O . CYS A 1 88 ? -11.143 1.691 20.741 1.00 87.38 88 CYS A O 1
ATOM 739 N N . HIS A 1 89 ? -10.396 3.786 20.441 1.00 87.44 89 HIS A N 1
ATOM 740 C CA . HIS A 1 89 ? -9.011 3.407 20.202 1.00 87.44 89 HIS A CA 1
ATOM 741 C C . HIS A 1 89 ? -8.382 2.742 21.428 1.00 87.44 89 HIS A C 1
ATOM 743 O O . HIS A 1 89 ? -7.703 1.725 21.293 1.00 87.44 89 HIS A O 1
ATOM 749 N N . LYS A 1 90 ? -8.627 3.284 22.629 1.00 88.50 90 LYS A N 1
ATOM 750 C CA . LYS A 1 90 ? -8.157 2.689 23.884 1.00 88.50 90 LYS A CA 1
ATOM 751 C C . LYS A 1 90 ? -8.766 1.304 24.093 1.00 88.50 90 LYS A C 1
ATOM 753 O O . LYS A 1 90 ? -8.030 0.380 24.406 1.00 88.50 90 LYS A O 1
ATOM 758 N N . TYR A 1 91 ? -10.074 1.162 23.877 1.00 89.19 91 TYR A N 1
ATOM 759 C CA . TYR A 1 91 ? -10.766 -0.115 24.040 1.00 89.19 91 TYR A CA 1
ATOM 760 C C . TYR A 1 91 ? -10.308 -1.171 23.016 1.00 89.19 91 TYR A C 1
ATOM 762 O O . TYR A 1 91 ? -10.119 -2.327 23.371 1.00 89.19 91 TYR A O 1
ATOM 770 N N . GLU A 1 92 ? -10.077 -0.812 21.748 1.00 86.25 92 GLU A N 1
ATOM 771 C CA . GLU A 1 92 ? -9.611 -1.771 20.729 1.00 86.25 92 GLU A CA 1
ATOM 772 C C . GLU A 1 92 ? -8.215 -2.335 21.038 1.00 86.25 92 GLU A C 1
ATOM 774 O O . GLU A 1 92 ? -7.989 -3.537 20.856 1.00 86.25 92 GLU A O 1
ATOM 779 N N . ASN A 1 93 ? -7.310 -1.482 21.532 1.00 87.44 93 ASN A N 1
ATOM 780 C CA . ASN A 1 93 ? -5.890 -1.792 21.718 1.00 87.44 93 ASN A CA 1
ATOM 781 C C . ASN A 1 93 ? -5.507 -2.246 23.140 1.00 87.44 93 ASN A C 1
ATOM 783 O O . ASN A 1 93 ? -4.331 -2.522 23.374 1.00 87.44 93 ASN A O 1
ATOM 787 N N . CYS A 1 94 ? -6.440 -2.303 24.093 1.00 88.62 94 CYS A N 1
ATOM 788 C CA . CYS A 1 94 ? -6.149 -2.800 25.439 1.00 88.62 94 CYS A CA 1
ATOM 789 C C . CYS A 1 94 ? -6.236 -4.336 25.537 1.00 88.62 94 CYS A C 1
ATOM 791 O O . CYS A 1 94 ? -6.688 -5.019 24.607 1.00 88.62 94 CYS A O 1
ATOM 793 N N . SER A 1 95 ? -5.747 -4.878 26.659 1.00 92.00 95 SER A N 1
ATOM 794 C CA . SER A 1 95 ? -5.748 -6.319 26.935 1.00 92.00 95 SER A CA 1
ATOM 795 C C . SER A 1 95 ? -7.170 -6.873 27.093 1.00 92.00 95 SER A C 1
ATOM 797 O O . SER A 1 95 ? -8.139 -6.125 27.219 1.00 92.00 95 SER A O 1
ATOM 799 N N . THR A 1 96 ? -7.321 -8.198 27.075 1.00 90.88 96 THR A N 1
ATOM 800 C CA . THR A 1 96 ? -8.634 -8.834 27.268 1.00 90.88 96 THR A CA 1
ATOM 801 C C . THR A 1 96 ? -9.210 -8.515 28.648 1.00 90.88 96 THR A C 1
ATOM 803 O O . THR A 1 96 ? -10.409 -8.264 28.767 1.00 90.88 96 THR A O 1
ATOM 806 N N . GLU A 1 97 ? -8.363 -8.479 29.677 1.00 91.81 97 GLU A N 1
ATOM 807 C CA . GLU A 1 97 ? -8.735 -8.077 31.031 1.00 91.81 97 GLU A CA 1
ATOM 808 C C . GLU A 1 97 ? -9.220 -6.620 31.067 1.00 91.81 97 GLU A C 1
ATOM 810 O O . GLU A 1 97 ? -10.326 -6.356 31.539 1.00 91.81 97 GLU A O 1
ATOM 815 N N . ASP A 1 98 ? -8.465 -5.689 30.473 1.00 89.69 98 ASP A N 1
ATOM 816 C CA . ASP A 1 98 ? -8.853 -4.272 30.411 1.00 89.69 98 ASP A CA 1
ATOM 817 C C . ASP A 1 98 ? -10.161 -4.067 29.628 1.00 89.69 98 ASP A C 1
ATOM 819 O O . ASP A 1 98 ? -10.974 -3.205 29.970 1.00 89.69 98 ASP A O 1
ATOM 823 N N . LYS A 1 99 ? -10.397 -4.862 28.574 1.00 90.38 99 LYS A N 1
ATOM 824 C CA . LYS A 1 99 ? -11.651 -4.828 27.805 1.00 90.38 99 LYS A CA 1
ATOM 825 C C . LYS A 1 99 ? -12.849 -5.177 28.675 1.00 90.38 99 LYS A C 1
ATOM 827 O O . LYS A 1 99 ? -13.863 -4.493 28.588 1.00 90.38 99 LYS A O 1
ATOM 832 N N . LEU A 1 100 ? -12.739 -6.198 29.525 1.00 91.88 100 LEU A N 1
ATOM 833 C CA . LEU A 1 100 ? -13.825 -6.595 30.427 1.00 91.88 100 LEU A CA 1
ATOM 834 C C . LEU A 1 100 ? -14.174 -5.480 31.418 1.00 91.88 100 LEU A C 1
ATOM 836 O O . LEU A 1 100 ? -15.355 -5.235 31.673 1.00 91.88 100 LEU A O 1
ATOM 840 N N . GLU A 1 101 ? -13.167 -4.781 31.943 1.00 91.88 101 GLU A N 1
ATOM 841 C CA . GLU A 1 101 ? -13.374 -3.653 32.855 1.00 91.88 101 GLU A CA 1
ATOM 842 C C . GLU A 1 101 ? -14.006 -2.448 32.145 1.00 91.88 101 GLU A C 1
ATOM 844 O O . GLU A 1 101 ? -14.933 -1.821 32.664 1.00 91.88 101 GLU A O 1
ATOM 849 N N . MET A 1 102 ? -13.551 -2.155 30.926 1.00 90.62 102 MET A N 1
ATOM 850 C CA . MET A 1 102 ? -14.002 -1.009 30.133 1.00 90.62 102 MET A CA 1
ATOM 851 C C . MET A 1 102 ? -15.290 -1.267 29.332 1.00 90.62 102 MET A C 1
ATOM 853 O O . MET A 1 102 ? -15.851 -0.330 28.759 1.00 90.62 102 MET A O 1
ATOM 857 N N . GLU A 1 103 ? -15.789 -2.507 29.297 1.00 92.25 103 GLU A N 1
ATOM 858 C CA . GLU A 1 103 ? -16.920 -2.943 28.466 1.00 92.25 103 GLU A CA 1
ATOM 859 C C . GLU A 1 103 ? -18.150 -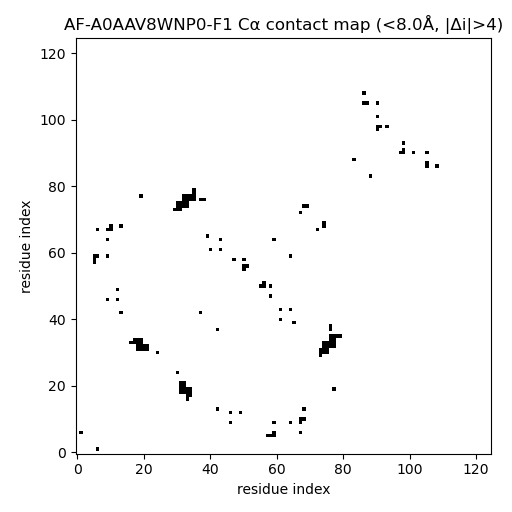2.053 28.641 1.00 92.25 103 GLU A C 1
ATOM 861 O O . GLU A 1 103 ? -18.749 -1.596 27.668 1.00 92.25 103 GLU A O 1
ATOM 866 N N . LYS A 1 104 ? -18.522 -1.756 29.892 1.00 93.69 104 LYS A N 1
ATOM 867 C CA . LYS A 1 104 ? -19.718 -0.954 30.186 1.00 93.69 104 LYS A CA 1
ATOM 868 C C . LYS A 1 104 ? -19.610 0.465 29.629 1.00 93.69 104 LYS A C 1
ATOM 870 O O . LYS A 1 104 ? -20.566 0.962 29.033 1.00 93.69 104 LYS A O 1
ATOM 875 N N . GLU A 1 105 ? -18.460 1.111 29.814 1.00 91.94 105 GLU A N 1
ATOM 876 C CA . GLU A 1 105 ? -18.213 2.465 29.307 1.00 91.94 105 GLU A CA 1
ATOM 877 C C . GLU A 1 105 ? -18.189 2.483 27.777 1.00 91.94 105 GLU A C 1
ATOM 879 O O . GLU A 1 105 ? -18.773 3.369 27.146 1.00 91.94 105 GLU A O 1
ATOM 884 N N . TYR A 1 106 ? -17.570 1.466 27.176 1.00 92.06 106 TYR A N 1
ATOM 885 C CA . TYR A 1 106 ? -17.516 1.311 25.732 1.00 92.06 106 TYR A CA 1
ATOM 886 C C . TYR A 1 106 ? -18.910 1.107 25.119 1.00 92.06 106 TYR A C 1
ATOM 888 O O . TYR A 1 106 ? -19.268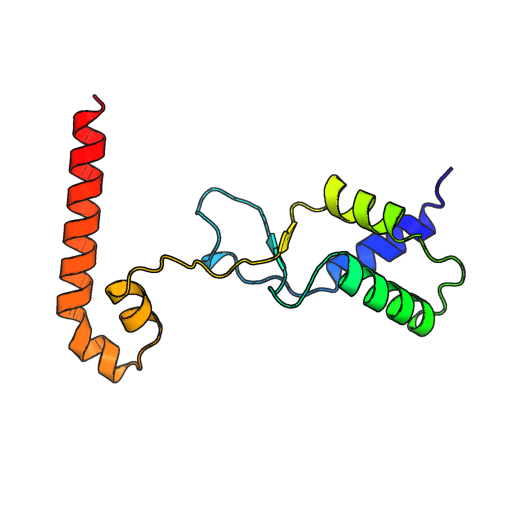 1.796 24.160 1.00 92.06 106 TYR A O 1
ATOM 896 N N . GLN A 1 107 ? -19.743 0.240 25.699 1.00 93.44 107 GLN A N 1
ATOM 897 C CA . GLN A 1 107 ? -21.115 0.021 25.228 1.00 93.44 107 GLN A CA 1
ATOM 898 C C . GLN A 1 107 ? -21.955 1.300 25.303 1.00 93.44 107 GLN A C 1
ATOM 900 O O . GLN A 1 107 ? -22.642 1.643 24.337 1.00 93.44 107 GLN A O 1
ATOM 905 N N . LEU A 1 108 ? -21.855 2.057 26.401 1.00 94.62 108 LEU A N 1
ATOM 906 C CA . LEU A 1 108 ? -22.547 3.341 26.535 1.00 94.62 108 LEU A CA 1
ATOM 907 C C . LEU A 1 108 ? -22.085 4.350 25.471 1.00 94.62 108 LEU A C 1
ATOM 909 O O . LEU A 1 108 ? -22.908 5.020 24.840 1.00 94.62 108 LEU A O 1
ATOM 913 N N . HIS A 1 109 ? -20.776 4.434 25.218 1.00 93.25 109 HIS A N 1
ATOM 914 C CA . HIS A 1 109 ? -20.223 5.259 24.143 1.00 93.25 109 HIS A CA 1
ATOM 915 C C . HIS A 1 109 ? -20.816 4.882 22.772 1.00 93.25 109 HIS A C 1
ATOM 917 O O . HIS A 1 109 ? -21.266 5.757 22.022 1.00 93.25 109 HIS A O 1
ATOM 923 N N . VAL A 1 110 ? -20.864 3.584 22.449 1.00 92.38 110 VAL A N 1
ATOM 924 C CA . VAL A 1 110 ? -21.418 3.072 21.184 1.00 92.38 110 VAL A CA 1
ATOM 925 C C . VAL A 1 110 ? -22.913 3.383 21.059 1.00 92.38 110 VAL A C 1
ATOM 927 O O . VAL A 1 110 ? -23.362 3.805 19.988 1.00 92.38 110 VAL A O 1
ATOM 930 N N . GLN A 1 111 ? -23.685 3.235 22.138 1.00 93.19 111 GLN A N 1
ATOM 931 C CA . GLN A 1 111 ? -25.111 3.570 22.172 1.00 93.19 111 GLN A CA 1
ATOM 932 C C . GLN A 1 111 ? -25.355 5.055 21.890 1.00 93.19 111 GLN A C 1
ATOM 934 O O . GLN A 1 111 ? -26.112 5.383 20.974 1.00 93.19 111 GLN A O 1
ATOM 939 N N . ASN A 1 112 ? -24.656 5.951 22.592 1.00 92.31 112 ASN A N 1
ATOM 940 C CA . ASN A 1 112 ? -24.789 7.399 22.405 1.00 92.31 112 ASN A CA 1
ATOM 941 C C . ASN A 1 112 ? -24.425 7.827 20.976 1.00 92.31 112 ASN A C 1
ATOM 943 O O . ASN A 1 112 ? -25.135 8.617 20.350 1.00 92.31 112 ASN A O 1
ATOM 947 N N . LYS A 1 113 ? -23.353 7.252 20.418 1.00 90.69 113 LYS A N 1
ATOM 948 C CA . LYS A 1 113 ? -22.946 7.473 19.024 1.00 90.69 113 LYS A CA 1
ATOM 949 C C . LYS A 1 113 ? -24.027 7.035 18.031 1.00 90.69 113 LYS A C 1
ATOM 951 O O . LYS A 1 113 ? -24.285 7.734 17.048 1.00 90.69 113 LYS A O 1
ATOM 956 N N . ASN A 1 114 ? -24.648 5.879 18.261 1.00 91.31 114 ASN A N 1
ATOM 957 C CA . ASN A 1 114 ? -25.720 5.371 17.409 1.00 91.31 114 ASN A CA 1
ATOM 958 C C . ASN A 1 114 ? -26.978 6.236 17.498 1.00 91.31 114 ASN A C 1
ATOM 960 O O . ASN A 1 114 ? -27.540 6.560 16.453 1.00 91.31 114 ASN A O 1
ATOM 964 N N . LEU A 1 115 ? -27.364 6.655 18.704 1.00 93.00 115 LEU A N 1
ATOM 965 C CA . LEU A 1 115 ? -28.503 7.542 18.925 1.00 93.00 115 LEU A CA 1
ATOM 966 C C . LEU A 1 115 ? -28.309 8.881 18.205 1.00 93.00 115 LEU A C 1
ATOM 968 O O . LEU A 1 115 ? -29.170 9.294 17.434 1.00 93.00 115 LEU A O 1
ATOM 972 N N . ALA A 1 116 ? -27.141 9.513 18.353 1.00 90.06 116 ALA A N 1
ATOM 973 C CA . ALA A 1 116 ? -26.822 10.756 17.649 1.00 90.06 116 ALA A CA 1
ATOM 974 C C . ALA A 1 116 ? -26.912 10.603 16.117 1.00 90.06 116 ALA A C 1
ATOM 976 O O . ALA A 1 116 ? -27.401 11.493 15.420 1.00 90.06 116 ALA A O 1
ATOM 977 N N . ARG A 1 117 ? -26.473 9.456 15.575 1.00 88.12 117 ARG A N 1
ATOM 978 C CA . ARG A 1 117 ? -26.597 9.146 14.142 1.00 88.12 117 ARG A CA 1
ATOM 979 C C . ARG A 1 117 ? -28.053 8.944 13.713 1.00 88.12 117 ARG A C 1
ATOM 981 O O . ARG A 1 117 ? -28.399 9.368 12.615 1.00 88.12 117 ARG A O 1
ATOM 988 N N . GLN A 1 118 ? -28.874 8.293 14.537 1.00 91.25 118 GLN A N 1
ATOM 989 C CA . GLN A 1 118 ? -30.299 8.086 14.266 1.00 91.25 118 GLN A CA 1
ATOM 990 C C . GLN A 1 118 ? -31.057 9.413 14.243 1.00 91.25 118 GLN A C 1
ATOM 992 O O . GLN A 1 118 ? -31.738 9.679 13.260 1.00 91.25 118 GLN A O 1
ATOM 997 N N . LEU A 1 119 ? -30.862 10.264 15.256 1.00 90.69 119 LEU A N 1
ATOM 998 C CA . LEU A 1 119 ? -31.476 11.595 15.323 1.00 90.69 119 LEU A CA 1
ATOM 999 C C . LEU A 1 119 ? -31.124 12.427 14.083 1.00 90.69 119 LEU A C 1
ATOM 1001 O O . LEU A 1 119 ? -32.012 12.870 13.369 1.00 90.69 119 LEU A O 1
ATOM 1005 N N . LYS A 1 120 ? -29.834 12.499 13.723 1.00 85.94 120 LYS A N 1
ATOM 1006 C CA . LYS A 1 120 ? -29.381 13.212 12.517 1.00 85.94 120 LYS A CA 1
ATOM 1007 C C . LYS A 1 120 ? -29.995 12.687 11.213 1.00 85.94 120 LYS A C 1
ATOM 1009 O O . LYS A 1 120 ? -30.104 13.440 10.248 1.00 85.94 120 LYS A O 1
ATOM 1014 N N . ASN A 1 121 ? -30.273 11.388 11.128 1.00 85.25 121 ASN A N 1
ATOM 1015 C CA . ASN A 1 121 ? -30.921 10.817 9.951 1.00 85.25 121 ASN A CA 1
ATOM 1016 C C . ASN A 1 121 ? -32.417 11.148 9.929 1.00 85.25 121 ASN A C 1
ATOM 1018 O O . ASN A 1 121 ? -32.928 11.402 8.851 1.00 85.25 121 ASN A O 1
ATOM 1022 N N . ALA A 1 122 ? -33.075 11.179 11.091 1.00 85.25 122 ALA A N 1
ATOM 1023 C CA . ALA A 1 122 ? -34.479 11.561 11.214 1.00 85.25 122 ALA A CA 1
ATOM 1024 C C . ALA A 1 122 ? -34.717 13.052 10.912 1.00 85.25 122 ALA A C 1
ATOM 1026 O O . ALA A 1 122 ? -35.736 13.383 10.332 1.00 85.25 122 ALA A O 1
ATOM 1027 N N . ASP A 1 123 ? -33.762 13.938 11.226 1.00 78.50 123 ASP A N 1
ATOM 1028 C CA . ASP A 1 123 ? -33.813 15.372 10.868 1.00 78.50 123 ASP A CA 1
ATOM 1029 C C . ASP A 1 123 ? -33.645 15.653 9.357 1.00 78.50 123 ASP A C 1
ATOM 1031 O O . ASP A 1 123 ? -33.709 16.805 8.926 1.00 78.50 123 ASP A O 1
ATOM 1035 N N . LYS A 1 124 ? -33.324 14.637 8.545 1.00 69.06 124 LYS A N 1
ATOM 1036 C CA . LYS A 1 124 ? -33.112 14.790 7.095 1.00 69.06 124 LYS A CA 1
ATOM 1037 C C . LYS A 1 124 ? -34.340 14.461 6.242 1.00 69.06 124 LYS A C 1
ATOM 1039 O O . LYS A 1 124 ? -34.249 14.667 5.031 1.00 69.06 124 LYS A O 1
ATOM 1044 N N . ASP A 1 125 ? -35.410 13.964 6.854 1.00 51.41 125 ASP A N 1
ATOM 1045 C CA . ASP A 1 125 ? -36.731 13.766 6.242 1.00 51.41 125 ASP A CA 1
ATOM 1046 C C . ASP A 1 125 ? -37.667 14.930 6.613 1.00 51.41 125 ASP A C 1
ATOM 1048 O O . ASP A 1 125 ? -38.487 15.321 5.749 1.00 51.41 125 ASP A O 1
#

pLDDT: mean 87.77, std 10.93, range [51.41, 98.06]

Radius of gyration: 21.65 Å; Cα contacts (8 Å, |Δi|>4): 80; chains: 1; bounding box: 55×27×61 Å

Solvent-accessible surface area (backbone atoms only — not comparable to full-atom values): 7613 Å² total; per-residue (Å²): 131,83,59,67,68,41,56,47,55,50,51,56,55,62,67,68,57,73,62,53,68,63,84,81,42,60,99,87,56,91,56,44,25,32,54,66,93,53,48,72,70,58,52,42,55,53,44,55,52,51,28,61,78,67,68,50,85,69,73,72,52,66,68,56,50,50,49,49,50,65,76,74,38,68,62,45,63,43,72,83,76,88,85,62,57,64,69,61,53,53,53,72,72,45,53,74,69,56,33,65,73,44,41,68,61,51,51,52,52,53,50,54,55,49,50,57,52,50,52,59,56,61,76,72,113

Foldseek 3Di:
DPDVVQLVLLVVLVVVADWDDCPPPDPPDPATEGELPDDLVNSLVVSVVVCVVVVPPDHDDSVSSVCSCVPVHSYYYDDPDPDDDPLVVCLVPDDPVVVVVCVVVSVVVVVVVVVVVVVVVVVVD

Mean predicted aligned error: 9.55 Å